Protein AF-A0A0H3ZXU0-F1 (afdb_monomer_lite)

Structure (mmCIF, N/CA/C/O backbone):
data_AF-A0A0H3ZXU0-F1
#
_entry.id   AF-A0A0H3ZXU0-F1
#
loop_
_atom_site.group_PDB
_atom_site.id
_atom_site.type_symbol
_atom_site.label_atom_id
_atom_site.label_alt_id
_atom_site.label_comp_id
_atom_site.label_asym_id
_atom_site.label_entity_id
_atom_site.label_seq_id
_atom_site.pdbx_PDB_ins_code
_atom_site.Cartn_x
_atom_site.Cartn_y
_atom_site.Cartn_z
_atom_site.occupancy
_atom_site.B_iso_or_equiv
_atom_site.auth_seq_id
_atom_site.auth_comp_id
_atom_site.auth_asym_id
_atom_site.auth_atom_id
_atom_site.pdbx_PDB_model_num
ATOM 1 N N . MET A 1 1 ? -22.000 -17.641 10.796 1.00 37.62 1 MET A N 1
ATOM 2 C CA . MET A 1 1 ? -21.626 -16.408 10.072 1.00 37.62 1 MET A CA 1
ATOM 3 C C . MET A 1 1 ? -20.106 -16.333 10.088 1.00 37.62 1 MET A C 1
ATOM 5 O O . MET A 1 1 ? -19.552 -16.076 11.148 1.00 37.62 1 MET A O 1
ATOM 9 N N . LYS A 1 2 ? -19.427 -16.710 8.994 1.00 31.67 2 LYS A N 1
ATOM 10 C CA . LYS A 1 2 ? -17.966 -16.567 8.916 1.00 31.67 2 LYS A CA 1
ATOM 11 C C . LYS A 1 2 ? -17.672 -15.070 8.940 1.00 31.67 2 LYS A C 1
ATOM 13 O O . LYS A 1 2 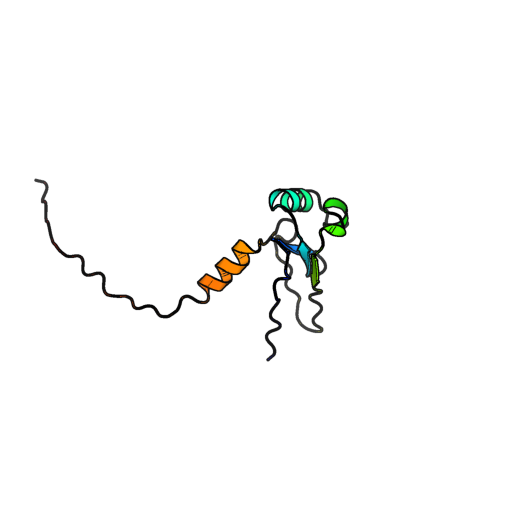? -18.136 -14.339 8.076 1.00 31.67 2 LYS A O 1
ATOM 18 N N . THR A 1 3 ? -17.007 -14.597 9.984 1.00 40.78 3 THR A N 1
ATOM 19 C CA . THR A 1 3 ? -16.306 -13.321 9.901 1.00 40.78 3 THR A CA 1
ATOM 20 C C . THR A 1 3 ? -15.122 -13.581 8.988 1.00 40.78 3 THR A C 1
ATOM 22 O O . THR A 1 3 ? -14.184 -14.251 9.420 1.00 40.78 3 THR A O 1
ATOM 25 N N . ASP A 1 4 ? -15.188 -13.124 7.742 1.00 53.09 4 ASP A N 1
ATOM 26 C CA . ASP A 1 4 ? -14.027 -13.095 6.855 1.00 53.09 4 ASP A CA 1
ATOM 27 C C . ASP A 1 4 ? -13.047 -12.079 7.439 1.00 53.09 4 ASP A C 1
ATOM 29 O O . ASP A 1 4 ? -13.088 -10.881 7.159 1.00 53.09 4 ASP A O 1
ATOM 33 N N . ARG A 1 5 ? -12.247 -12.543 8.402 1.00 63.69 5 ARG A N 1
ATOM 34 C CA . ARG A 1 5 ? -11.213 -11.729 9.024 1.00 63.69 5 ARG A CA 1
ATOM 35 C C . ARG A 1 5 ? -10.143 -11.533 7.967 1.00 63.69 5 ARG A C 1
ATOM 37 O O . ARG A 1 5 ? -9.526 -12.492 7.519 1.00 63.69 5 ARG A O 1
ATOM 44 N N . ILE A 1 6 ? -9.953 -10.285 7.565 1.00 69.56 6 ILE A N 1
ATOM 45 C CA . ILE A 1 6 ? -8.810 -9.897 6.752 1.00 69.56 6 ILE A CA 1
ATOM 46 C C . ILE A 1 6 ? -7.585 -10.030 7.656 1.00 69.56 6 ILE A C 1
ATOM 48 O O . ILE A 1 6 ? -7.406 -9.245 8.587 1.00 69.56 6 ILE A O 1
ATOM 52 N N . GLU A 1 7 ? -6.783 -11.063 7.419 1.00 82.31 7 GLU A N 1
ATOM 53 C CA . GLU A 1 7 ? -5.492 -11.222 8.081 1.00 82.31 7 GLU A CA 1
ATOM 54 C C . GLU A 1 7 ? -4.473 -10.297 7.420 1.00 82.31 7 GLU A C 1
ATOM 56 O O . GLU A 1 7 ? -4.360 -10.250 6.193 1.00 82.31 7 GLU A O 1
ATOM 61 N N . TRP A 1 8 ? -3.735 -9.542 8.235 1.00 89.75 8 TRP A N 1
ATOM 62 C CA . TRP A 1 8 ? -2.688 -8.663 7.735 1.00 89.75 8 TRP A CA 1
ATOM 63 C C . TRP A 1 8 ? -1.479 -9.504 7.292 1.00 89.75 8 TRP A C 1
ATOM 65 O O . TRP A 1 8 ? -0.871 -10.164 8.140 1.00 89.75 8 TRP A O 1
ATOM 75 N N . PRO A 1 9 ? -1.091 -9.498 6.003 1.00 92.06 9 PRO A N 1
ATOM 76 C CA . PRO A 1 9 ? -0.001 -10.329 5.512 1.00 92.06 9 PRO A CA 1
ATOM 77 C C . PRO A 1 9 ? 1.326 -10.011 6.202 1.00 92.06 9 PRO A C 1
ATOM 79 O O . PRO A 1 9 ? 1.672 -8.851 6.451 1.00 92.06 9 PRO A O 1
ATOM 82 N N . ASN A 1 10 ? 2.118 -11.049 6.457 1.00 89.88 10 ASN A N 1
ATOM 83 C CA . ASN A 1 10 ? 3.484 -10.874 6.937 1.00 89.88 10 ASN A CA 1
ATOM 84 C C . ASN A 1 10 ? 4.276 -9.993 5.957 1.00 89.88 10 ASN A C 1
ATOM 86 O O . ASN A 1 10 ? 4.131 -10.133 4.748 1.00 89.88 10 ASN A O 1
ATOM 90 N N . GLN A 1 11 ? 5.118 -9.099 6.490 1.00 93.38 11 GLN A N 1
ATOM 91 C CA . GLN A 1 11 ? 5.947 -8.127 5.746 1.00 93.38 11 GLN A CA 1
ATOM 92 C C . GLN A 1 11 ? 5.209 -6.932 5.118 1.00 93.38 11 GLN A C 1
ATOM 94 O O . GLN A 1 11 ? 5.872 -5.987 4.677 1.00 93.38 11 GLN A O 1
ATOM 99 N N . ALA A 1 12 ? 3.872 -6.918 5.106 1.00 96.50 12 ALA A N 1
ATOM 100 C CA . ALA A 1 12 ? 3.128 -5.733 4.703 1.00 96.50 12 ALA A CA 1
ATOM 101 C C . ALA A 1 12 ? 3.240 -4.644 5.780 1.00 96.50 12 ALA A C 1
ATOM 103 O O . ALA A 1 12 ? 2.939 -4.880 6.952 1.00 96.50 12 ALA A O 1
ATOM 104 N N . THR A 1 13 ? 3.651 -3.447 5.374 1.00 96.56 13 THR A N 1
ATOM 105 C CA . THR A 1 13 ? 3.729 -2.252 6.226 1.00 96.56 13 THR A CA 1
ATOM 106 C C . THR A 1 13 ? 2.501 -1.365 6.058 1.00 96.56 13 THR A C 1
ATOM 108 O O . THR A 1 13 ? 2.143 -0.618 6.966 1.00 96.56 13 THR A O 1
ATOM 111 N N . SER A 1 14 ? 1.811 -1.466 4.919 1.00 95.94 14 SER A N 1
ATOM 112 C CA . SER A 1 14 ? 0.586 -0.711 4.662 1.00 95.94 14 SER A CA 1
ATOM 113 C C . SER A 1 14 ? -0.398 -1.464 3.776 1.00 95.94 14 SER A C 1
ATOM 115 O O . SER A 1 14 ? -0.034 -2.405 3.067 1.00 95.94 14 SER A O 1
ATOM 117 N N . VAL A 1 15 ? -1.642 -1.000 3.788 1.00 94.56 15 VAL A N 1
ATOM 118 C CA . VAL A 1 15 ? -2.689 -1.391 2.853 1.00 94.56 15 VAL A CA 1
ATOM 119 C C . VAL A 1 15 ? -3.337 -0.154 2.252 1.00 94.56 15 VAL A C 1
ATOM 121 O O . VAL A 1 15 ? -3.469 0.900 2.882 1.00 94.56 15 VAL A O 1
ATOM 124 N N . THR A 1 16 ? -3.757 -0.297 1.007 1.00 93.12 16 THR A N 1
ATOM 125 C CA . THR A 1 16 ? -4.495 0.720 0.269 1.00 93.12 16 THR A CA 1
ATOM 126 C C . THR A 1 16 ? -5.632 0.079 -0.510 1.00 93.12 16 THR A C 1
ATOM 128 O O . THR A 1 16 ? -5.488 -1.066 -0.939 1.00 93.12 16 THR A O 1
ATOM 131 N N . GLN A 1 17 ? -6.711 0.818 -0.759 1.00 90.06 17 GLN A N 1
ATOM 132 C CA . GLN A 1 17 ? -7.816 0.336 -1.585 1.00 90.06 17 GLN A CA 1
ATOM 133 C C . GLN A 1 17 ? -7.763 0.947 -2.988 1.00 90.06 17 GLN A C 1
ATOM 135 O O . GLN A 1 17 ? -7.606 2.158 -3.146 1.00 90.06 17 GLN A O 1
ATOM 140 N N . GLU A 1 18 ? -7.915 0.112 -4.010 1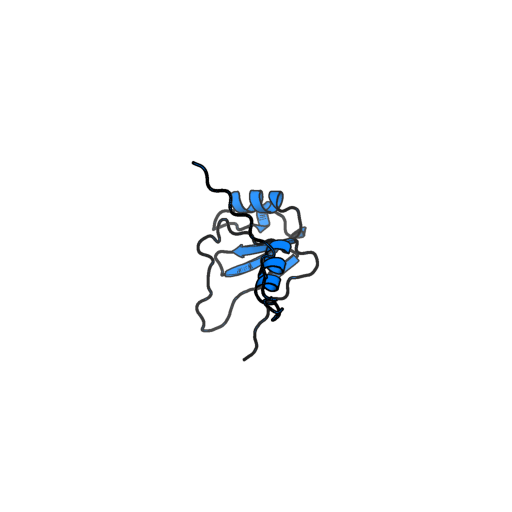.00 86.44 18 GLU A N 1
ATOM 141 C CA . GLU A 1 18 ? -8.105 0.566 -5.387 1.00 86.44 18 GLU A CA 1
ATOM 142 C C . GLU A 1 18 ? -9.583 0.851 -5.679 1.00 86.44 18 GLU A C 1
ATOM 144 O O . GLU A 1 18 ? -10.483 0.376 -4.986 1.00 86.44 18 GLU A O 1
ATOM 149 N N . ARG A 1 19 ? -9.866 1.600 -6.753 1.00 82.75 19 ARG A N 1
ATOM 150 C CA . ARG A 1 19 ? -11.244 1.921 -7.178 1.00 82.75 19 ARG A CA 1
ATOM 151 C C . ARG A 1 19 ? -12.116 0.678 -7.403 1.00 82.75 19 ARG A C 1
ATOM 153 O O . ARG A 1 19 ? -13.334 0.749 -7.245 1.00 82.75 19 ARG A O 1
ATOM 160 N N . SER A 1 20 ? -11.494 -0.438 -7.783 1.00 80.06 20 SER A N 1
ATOM 161 C CA . SER A 1 20 ? -12.127 -1.751 -7.951 1.00 80.06 20 SER A CA 1
ATOM 162 C C . SER A 1 20 ? -12.640 -2.349 -6.636 1.00 80.06 20 SER A C 1
ATOM 164 O O . SER A 1 20 ? -13.404 -3.307 -6.666 1.00 80.06 20 SER A O 1
ATOM 166 N N . GLY A 1 21 ? -12.237 -1.796 -5.488 1.00 81.75 21 GLY A N 1
ATOM 167 C CA . GLY A 1 21 ? -12.498 -2.350 -4.163 1.00 81.75 21 GLY A CA 1
ATOM 168 C C . GLY A 1 21 ? -11.413 -3.316 -3.680 1.00 81.75 21 GLY A C 1
ATOM 169 O O . GLY A 1 21 ? -11.460 -3.721 -2.520 1.00 81.75 21 GLY A O 1
ATOM 170 N N . GLU A 1 22 ? -10.431 -3.656 -4.522 1.00 86.69 22 GLU A N 1
ATOM 171 C CA . GLU A 1 22 ? -9.290 -4.495 -4.143 1.00 86.69 22 GLU A CA 1
ATOM 172 C C . GLU A 1 22 ? -8.445 -3.826 -3.055 1.00 86.69 22 GLU A C 1
ATOM 174 O O . GLU A 1 22 ? -8.125 -2.637 -3.137 1.00 86.69 22 GLU A O 1
ATOM 179 N N . LEU A 1 23 ? -8.041 -4.613 -2.060 1.00 90.19 23 LEU A N 1
ATOM 180 C CA . LEU A 1 23 ? -7.042 -4.217 -1.077 1.00 90.19 23 LEU A CA 1
ATOM 181 C C . LEU A 1 23 ? -5.667 -4.686 -1.537 1.00 90.19 23 LEU A C 1
ATOM 183 O O . LEU A 1 23 ? -5.436 -5.881 -1.726 1.00 90.19 23 LEU A O 1
ATOM 187 N N . LEU A 1 24 ? -4.749 -3.738 -1.687 1.00 93.06 24 LEU A N 1
ATOM 188 C CA . LEU A 1 24 ? -3.355 -3.994 -2.024 1.00 93.06 24 LEU A CA 1
ATOM 189 C C . LEU A 1 24 ? -2.494 -3.754 -0.790 1.00 93.06 24 LEU A C 1
ATOM 191 O O . LEU A 1 24 ? -2.490 -2.650 -0.241 1.00 93.06 24 LEU A O 1
ATOM 195 N N . PHE A 1 25 ? -1.780 -4.793 -0.372 1.00 95.44 25 PHE A N 1
ATOM 196 C CA . PHE A 1 25 ? -0.855 -4.764 0.753 1.00 95.44 25 PHE A CA 1
ATOM 197 C C . PHE A 1 25 ? 0.562 -4.557 0.241 1.00 95.44 25 PHE A C 1
ATOM 199 O O . PHE A 1 25 ? 1.026 -5.295 -0.629 1.00 95.44 25 PHE A O 1
ATOM 206 N N . TRP A 1 26 ? 1.252 -3.572 0.800 1.00 96.75 26 TRP A N 1
ATOM 207 C CA . TRP A 1 26 ? 2.562 -3.133 0.337 1.00 96.75 26 TRP A CA 1
ATOM 208 C C . TRP A 1 26 ? 3.609 -3.267 1.428 1.00 96.75 26 TRP A C 1
ATOM 210 O O . TRP A 1 26 ? 3.310 -3.104 2.612 1.00 96.75 26 TRP A O 1
ATOM 220 N N . THR A 1 27 ? 4.850 -3.492 1.012 1.00 96.81 27 THR A N 1
ATOM 221 C CA . THR A 1 27 ? 6.033 -3.314 1.854 1.00 96.81 27 THR A CA 1
ATOM 222 C C . THR A 1 27 ? 6.798 -2.052 1.447 1.00 96.81 27 THR A C 1
ATOM 224 O O . THR A 1 27 ? 6.750 -1.625 0.289 1.00 96.81 27 THR A O 1
ATOM 227 N N . GLY A 1 28 ? 7.505 -1.441 2.397 1.00 93.56 28 GLY A N 1
ATOM 228 C CA . GLY A 1 28 ? 8.252 -0.197 2.202 1.00 93.56 28 GLY A CA 1
ATOM 229 C C . GLY A 1 28 ? 7.916 0.878 3.234 1.00 93.56 28 GLY A C 1
ATOM 230 O O . GLY A 1 28 ? 7.136 0.651 4.161 1.00 93.56 28 GLY A O 1
ATOM 231 N N . SER A 1 29 ? 8.531 2.052 3.077 1.00 93.75 29 SER A N 1
ATOM 232 C CA . SER A 1 29 ? 8.317 3.191 3.969 1.00 93.75 29 SER A CA 1
ATOM 233 C C . SER A 1 29 ? 6.948 3.836 3.726 1.00 93.75 29 SER A C 1
ATOM 235 O O . SER A 1 29 ? 6.442 3.865 2.600 1.00 93.75 29 SER A O 1
ATOM 237 N N . PHE A 1 30 ? 6.356 4.401 4.780 1.00 92.25 30 PHE A N 1
ATOM 238 C CA . PHE A 1 30 ? 5.104 5.149 4.659 1.00 92.25 30 PHE A CA 1
ATOM 239 C C . PHE A 1 30 ? 5.220 6.314 3.665 1.00 92.25 30 PHE A C 1
ATOM 241 O O . PHE A 1 30 ? 4.305 6.533 2.875 1.00 92.25 30 PHE A O 1
ATOM 248 N N . GLU A 1 31 ? 6.347 7.032 3.661 1.00 93.25 31 GLU A N 1
ATOM 249 C CA . GLU A 1 31 ? 6.543 8.172 2.760 1.00 93.25 31 GLU A CA 1
ATOM 250 C C . GLU A 1 31 ? 6.609 7.751 1.284 1.00 93.25 31 GLU A C 1
ATOM 252 O O . GLU A 1 31 ? 5.980 8.408 0.455 1.00 93.25 31 GLU A O 1
ATOM 257 N N . ASP A 1 32 ? 7.245 6.623 0.946 1.00 93.06 32 ASP A N 1
ATOM 258 C CA . ASP A 1 32 ? 7.253 6.105 -0.432 1.00 93.06 32 ASP A CA 1
ATOM 259 C C . ASP A 1 32 ? 5.829 5.787 -0.908 1.00 93.06 32 ASP A C 1
ATOM 261 O O . ASP A 1 32 ? 5.416 6.177 -2.003 1.00 93.06 32 ASP A O 1
ATOM 265 N N . ILE A 1 33 ? 5.052 5.099 -0.065 1.00 93.19 33 ILE A N 1
ATOM 266 C CA . ILE A 1 33 ? 3.671 4.698 -0.370 1.00 93.19 33 ILE A CA 1
ATOM 267 C C . ILE A 1 33 ? 2.768 5.929 -0.488 1.00 93.19 33 ILE A C 1
ATOM 269 O O . ILE A 1 33 ? 1.925 6.002 -1.383 1.00 93.19 33 ILE A O 1
ATOM 273 N N . LYS A 1 34 ? 2.977 6.932 0.364 1.00 92.44 34 LYS A N 1
ATOM 274 C CA . LYS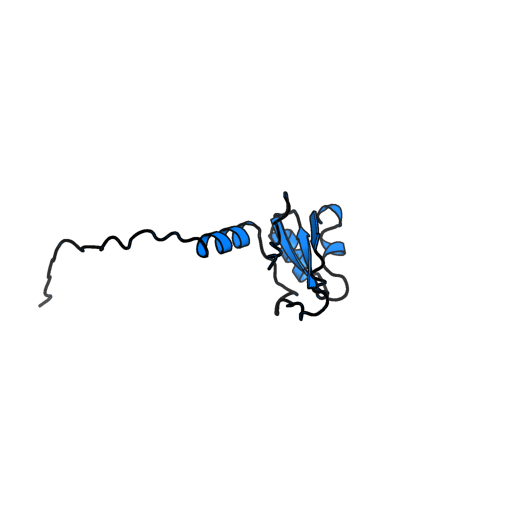 A 1 34 ? 2.272 8.217 0.341 1.00 92.44 34 LYS A CA 1
ATOM 275 C C . LYS A 1 34 ? 2.575 9.034 -0.905 1.00 92.44 34 LYS A C 1
ATOM 277 O O . LYS A 1 34 ? 1.648 9.596 -1.490 1.00 92.44 34 LYS A O 1
ATOM 282 N N . ILE A 1 35 ? 3.831 9.089 -1.340 1.00 91.69 35 ILE A N 1
ATOM 283 C CA . ILE A 1 35 ? 4.208 9.736 -2.603 1.00 91.69 35 ILE A CA 1
ATOM 284 C C . ILE A 1 35 ? 3.572 8.987 -3.778 1.00 91.69 35 ILE A C 1
ATOM 286 O O . ILE A 1 35 ? 2.897 9.608 -4.597 1.00 91.69 35 ILE A O 1
ATOM 290 N N . ALA A 1 36 ? 3.698 7.658 -3.824 1.00 91.62 36 ALA A N 1
ATOM 291 C CA . ALA A 1 36 ? 3.110 6.844 -4.885 1.00 91.62 36 ALA A CA 1
ATOM 292 C C . ALA A 1 36 ? 1.583 6.988 -4.961 1.00 91.62 36 ALA A C 1
ATOM 294 O O . ALA A 1 36 ? 1.033 7.125 -6.050 1.00 91.62 36 ALA A O 1
ATOM 295 N N . ARG A 1 37 ? 0.892 7.024 -3.816 1.00 90.06 37 ARG A N 1
ATOM 296 C CA . ARG A 1 37 ? -0.563 7.219 -3.751 1.00 90.06 37 ARG A CA 1
ATOM 297 C C . ARG A 1 37 ? -0.985 8.591 -4.281 1.00 90.06 37 ARG A C 1
ATOM 299 O O . ARG A 1 37 ? -1.988 8.668 -4.975 1.00 90.06 37 ARG A O 1
ATOM 306 N N . LYS A 1 38 ? -0.203 9.647 -4.027 1.00 87.69 38 LYS A N 1
ATOM 307 C CA . LYS A 1 38 ? -0.446 10.985 -4.602 1.00 87.69 38 LYS A CA 1
ATOM 308 C C . LYS A 1 38 ? -0.232 11.040 -6.117 1.00 87.69 38 LYS A C 1
ATOM 310 O O . LYS A 1 38 ? -0.908 11.811 -6.788 1.00 87.69 38 LYS A O 1
ATOM 315 N N . LEU A 1 39 ? 0.723 10.269 -6.638 1.00 87.75 39 LEU A N 1
ATOM 316 C CA . LEU A 1 39 ? 1.021 10.196 -8.075 1.00 87.75 39 LEU A CA 1
ATOM 317 C C . LEU A 1 39 ? 0.049 9.286 -8.832 1.00 87.75 39 LEU A C 1
ATOM 319 O O . LEU A 1 39 ? -0.132 9.422 -10.041 1.00 87.75 39 LEU A O 1
ATOM 323 N N . ALA A 1 40 ? -0.568 8.343 -8.130 1.00 86.06 40 ALA A N 1
ATOM 324 C CA . ALA A 1 40 ? -1.477 7.393 -8.724 1.00 86.06 40 ALA A CA 1
ATOM 325 C C . ALA A 1 40 ? -2.787 8.044 -9.164 1.00 86.06 40 ALA A C 1
ATOM 327 O O . ALA A 1 40 ? -3.562 8.574 -8.371 1.00 86.06 40 ALA A O 1
ATOM 328 N N . CYS A 1 41 ? -3.073 7.917 -10.454 1.00 75.50 41 CYS A N 1
ATOM 329 C CA . CYS A 1 41 ? -4.356 8.278 -11.029 1.00 75.50 41 CYS A CA 1
ATOM 330 C C . CYS A 1 41 ? -5.300 7.070 -11.053 1.00 75.50 41 CYS A C 1
ATOM 332 O O . CYS A 1 41 ? -4.880 5.909 -11.066 1.00 75.50 41 CYS A O 1
ATOM 334 N N . SER A 1 42 ? -6.603 7.351 -11.140 1.00 69.62 42 SER A N 1
ATOM 335 C CA . SER A 1 42 ? -7.667 6.334 -11.120 1.00 69.62 42 SER A CA 1
ATOM 336 C C . SER A 1 42 ? -7.599 5.261 -12.214 1.00 69.62 42 SER A C 1
ATOM 338 O O . SER A 1 42 ? -8.277 4.244 -12.106 1.00 69.62 42 SER A O 1
ATOM 340 N N . ASN A 1 43 ? -6.805 5.487 -13.258 1.00 74.88 43 ASN A N 1
ATOM 341 C CA . ASN A 1 43 ? -6.606 4.599 -14.400 1.00 74.88 43 ASN A CA 1
ATOM 342 C C . ASN A 1 43 ? -5.323 3.750 -14.322 1.00 74.88 43 ASN A C 1
ATOM 344 O O . ASN A 1 43 ? -5.192 2.811 -15.100 1.00 74.88 43 ASN A O 1
ATOM 348 N N . GLN A 1 44 ? -4.381 4.070 -13.429 1.00 78.56 44 GLN A N 1
ATOM 349 C CA . GLN A 1 44 ? -3.072 3.403 -13.349 1.00 78.56 44 GLN A CA 1
ATOM 350 C C . GLN A 1 44 ? -2.842 2.673 -12.016 1.00 78.56 44 GLN A C 1
ATOM 352 O O . GLN A 1 44 ? -2.108 1.683 -11.988 1.00 78.56 44 GLN A O 1
ATOM 357 N N . GLY A 1 45 ? -3.480 3.117 -10.925 1.00 82.69 45 GLY A N 1
ATOM 358 C CA . GLY A 1 45 ? -3.273 2.545 -9.589 1.00 82.69 45 GLY A CA 1
ATOM 359 C C . GLY A 1 45 ? -1.822 2.690 -9.104 1.00 82.69 45 GLY A C 1
ATOM 360 O O . GLY A 1 45 ? -1.056 3.499 -9.630 1.00 82.69 45 GLY A O 1
ATOM 361 N N . LEU A 1 46 ? -1.424 1.920 -8.082 1.00 87.06 46 LEU A N 1
ATOM 362 C CA . LEU A 1 46 ? -0.100 2.086 -7.436 1.00 87.06 46 LEU A CA 1
ATOM 363 C C . LEU A 1 46 ? 1.014 1.218 -7.995 1.00 87.06 46 LEU A C 1
ATOM 365 O O . LEU A 1 46 ? 2.189 1.530 -7.798 1.00 87.06 46 LEU A O 1
ATOM 369 N N . ARG A 1 47 ? 0.666 0.133 -8.690 1.00 87.62 47 ARG A N 1
ATOM 370 C CA . ARG A 1 47 ? 1.645 -0.837 -9.201 1.00 87.62 47 ARG A CA 1
ATOM 371 C C . ARG A 1 47 ? 2.734 -0.185 -10.073 1.00 87.62 47 ARG A C 1
ATOM 373 O O . ARG A 1 47 ? 3.892 -0.541 -9.868 1.00 87.62 47 ARG A O 1
ATOM 380 N N . PRO A 1 48 ? 2.430 0.778 -10.970 1.00 88.31 48 PRO A N 1
ATOM 381 C CA . PRO A 1 48 ? 3.458 1.439 -11.781 1.00 88.31 48 PRO A CA 1
ATOM 382 C C . PRO A 1 48 ? 4.447 2.294 -10.977 1.00 88.31 48 PRO A C 1
ATOM 384 O O . PRO A 1 48 ? 5.565 2.505 -11.432 1.00 88.31 48 PRO A O 1
ATOM 387 N N . TRP A 1 49 ? 4.052 2.778 -9.796 1.00 89.75 49 TRP A N 1
ATOM 388 C CA . TRP A 1 49 ? 4.845 3.712 -8.991 1.00 89.75 49 TRP A CA 1
ATOM 389 C C . TRP A 1 49 ? 5.672 3.021 -7.902 1.00 89.75 49 TRP A C 1
ATOM 391 O O . TRP A 1 49 ? 6.779 3.460 -7.608 1.00 89.75 49 TRP A O 1
ATOM 401 N N . LEU A 1 50 ? 5.151 1.942 -7.307 1.00 89.62 50 LEU A N 1
ATOM 402 C CA . LEU A 1 50 ? 5.850 1.180 -6.261 1.00 89.62 50 LEU A CA 1
ATOM 403 C C . LEU A 1 50 ? 6.602 -0.046 -6.791 1.00 89.62 50 LEU A C 1
ATOM 405 O O . LEU A 1 50 ? 7.530 -0.517 -6.134 1.00 89.62 50 LEU A O 1
ATOM 409 N N . GLY A 1 51 ? 6.213 -0.559 -7.959 1.00 89.19 51 GLY A N 1
ATOM 410 C CA . GLY A 1 51 ? 6.726 -1.812 -8.505 1.00 89.19 51 GLY A CA 1
ATOM 411 C C . GLY A 1 51 ? 6.056 -3.051 -7.901 1.00 89.19 51 GLY A C 1
ATOM 412 O O . GLY A 1 51 ? 5.617 -3.072 -6.750 1.00 89.19 51 GLY A O 1
ATOM 413 N N . LEU A 1 52 ? 5.975 -4.124 -8.695 1.00 88.06 52 LEU A N 1
ATOM 414 C CA . LEU A 1 52 ? 5.350 -5.389 -8.279 1.00 88.06 52 LEU A CA 1
ATOM 415 C C . LEU A 1 52 ? 6.122 -6.105 -7.166 1.00 88.06 52 LEU A C 1
ATOM 417 O O . LEU A 1 52 ? 5.524 -6.832 -6.384 1.00 88.06 52 LEU A O 1
ATOM 421 N N . ASN A 1 53 ? 7.429 -5.871 -7.054 1.00 92.38 53 ASN A N 1
ATOM 422 C CA . ASN A 1 53 ? 8.273 -6.430 -5.996 1.00 92.38 53 ASN A CA 1
ATOM 423 C C . ASN A 1 53 ? 7.902 -5.930 -4.592 1.00 92.38 53 ASN A C 1
ATOM 425 O O . ASN A 1 53 ? 8.299 -6.550 -3.610 1.00 92.38 53 ASN A O 1
ATOM 429 N N . ARG A 1 54 ? 7.171 -4.813 -4.488 1.00 94.44 54 ARG A N 1
ATOM 430 C CA . ARG A 1 54 ? 6.682 -4.276 -3.213 1.00 94.44 54 ARG A CA 1
ATOM 431 C C . ARG A 1 54 ? 5.248 -4.696 -2.887 1.00 94.44 54 ARG A C 1
ATOM 433 O O . ARG A 1 54 ? 4.777 -4.400 -1.791 1.00 94.44 54 ARG A O 1
ATOM 440 N N . LEU A 1 55 ? 4.551 -5.359 -3.813 1.00 95.06 55 LEU A N 1
ATOM 441 C CA . LEU A 1 55 ? 3.202 -5.875 -3.594 1.00 95.06 55 LEU A CA 1
ATOM 442 C C . LEU A 1 55 ? 3.289 -7.205 -2.838 1.00 95.06 55 LEU A C 1
ATOM 444 O O . LEU A 1 55 ? 3.755 -8.203 -3.380 1.00 95.06 55 LEU A O 1
ATOM 448 N N . VAL A 1 56 ? 2.822 -7.213 -1.593 1.00 95.81 56 VAL A N 1
ATOM 449 C CA . VAL A 1 56 ? 2.847 -8.391 -0.714 1.00 95.81 56 VAL A CA 1
ATOM 450 C C . VAL A 1 56 ? 1.621 -9.269 -0.948 1.00 95.81 56 VAL A C 1
ATOM 452 O O . VAL A 1 56 ? 1.735 -10.487 -1.038 1.00 95.81 56 VAL A O 1
ATOM 455 N N . ALA A 1 57 ? 0.440 -8.658 -1.058 1.00 92.81 57 ALA A N 1
ATOM 456 C CA . ALA A 1 57 ? -0.801 -9.378 -1.314 1.00 92.81 57 ALA A CA 1
ATOM 457 C C . ALA A 1 57 ? -1.835 -8.492 -2.014 1.00 92.81 57 ALA A C 1
ATOM 459 O O . ALA A 1 57 ? -1.835 -7.268 -1.872 1.00 92.81 57 ALA A O 1
ATOM 460 N N . CYS A 1 58 ? -2.751 -9.141 -2.728 1.00 90.94 58 CYS A N 1
ATOM 461 C CA . CYS A 1 58 ? -3.951 -8.532 -3.282 1.00 90.94 58 CYS A CA 1
ATOM 462 C C . CYS A 1 58 ? -5.158 -9.326 -2.788 1.00 90.94 58 CYS A C 1
ATOM 464 O O . CYS A 1 58 ? -5.232 -10.533 -3.024 1.00 90.94 58 CYS A O 1
ATOM 466 N N . ILE A 1 59 ? -6.089 -8.661 -2.108 1.00 87.50 59 ILE A N 1
ATOM 467 C CA . ILE A 1 59 ? -7.352 -9.261 -1.680 1.00 87.50 59 ILE A CA 1
ATOM 468 C C . ILE A 1 59 ? -8.468 -8.589 -2.468 1.00 87.50 59 ILE A C 1
ATOM 470 O O . ILE A 1 59 ? -8.781 -7.414 -2.259 1.00 87.50 59 ILE A O 1
ATOM 474 N N . ALA A 1 60 ? -9.071 -9.345 -3.380 1.00 79.19 60 ALA A N 1
ATOM 475 C CA . ALA A 1 60 ? -10.283 -8.918 -4.052 1.00 79.19 60 ALA A CA 1
ATOM 476 C C . ALA A 1 60 ? -11.446 -8.999 -3.061 1.00 79.19 60 ALA A C 1
ATOM 478 O O . ALA A 1 60 ? -11.805 -10.080 -2.597 1.00 79.19 60 ALA A O 1
ATOM 479 N N . ILE A 1 61 ? -12.060 -7.857 -2.753 1.00 70.56 61 ILE A N 1
ATOM 480 C CA . ILE A 1 61 ? -13.341 -7.834 -2.045 1.00 70.56 61 ILE A CA 1
ATOM 481 C C . ILE A 1 61 ? -14.436 -8.055 -3.094 1.00 70.56 61 ILE A C 1
ATOM 483 O O . ILE A 1 61 ? -15.164 -7.138 -3.467 1.00 70.56 61 ILE A O 1
ATOM 487 N N . SER A 1 62 ? -14.504 -9.270 -3.637 1.00 56.25 62 SER A N 1
ATOM 488 C CA . SER A 1 62 ? -15.571 -9.684 -4.545 1.00 56.25 62 SER A CA 1
ATOM 489 C C . SER A 1 62 ? -16.506 -10.632 -3.809 1.00 56.25 62 SER A C 1
ATOM 491 O O . SER A 1 62 ? -16.388 -11.845 -3.938 1.00 56.25 62 SER A O 1
ATOM 493 N N . ASP A 1 63 ? -17.438 -10.081 -3.036 1.00 52.59 63 ASP A N 1
ATOM 494 C CA . ASP A 1 63 ? -18.522 -10.880 -2.474 1.00 52.59 63 ASP A CA 1
ATOM 495 C C . ASP A 1 63 ? -19.792 -10.64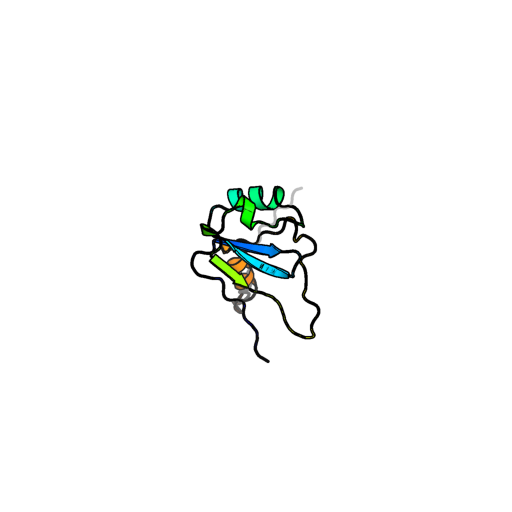6 -3.286 1.00 52.59 63 ASP A C 1
ATOM 497 O O . ASP A 1 63 ? -20.408 -9.576 -3.274 1.00 52.59 63 ASP A O 1
ATOM 501 N N . THR A 1 64 ? -20.162 -11.686 -4.025 1.00 48.16 64 THR A N 1
ATOM 502 C CA . THR A 1 64 ? -21.430 -11.852 -4.728 1.00 48.16 64 THR A CA 1
ATOM 503 C C . THR A 1 64 ? -22.605 -11.437 -3.835 1.00 48.16 64 THR A C 1
ATOM 505 O O . THR A 1 64 ? -23.012 -12.180 -2.944 1.00 48.16 64 THR A O 1
ATOM 508 N N . GLY A 1 65 ? -23.165 -10.248 -4.074 1.00 49.66 65 GLY A N 1
ATOM 509 C CA . GLY A 1 65 ? -24.457 -9.834 -3.518 1.00 49.66 65 GLY A CA 1
ATOM 510 C C . GLY A 1 65 ? -24.440 -8.839 -2.353 1.00 49.66 65 GLY A C 1
ATOM 511 O O . GLY A 1 65 ? -25.518 -8.502 -1.864 1.00 49.66 65 GLY A O 1
ATOM 512 N N . LYS A 1 66 ? -23.286 -8.314 -1.918 1.00 52.84 66 LYS A N 1
ATOM 513 C CA . LYS A 1 66 ? -23.241 -7.176 -0.975 1.00 52.84 66 LYS A CA 1
ATOM 514 C C . LYS A 1 66 ? -22.556 -5.969 -1.617 1.00 52.84 66 LYS A C 1
ATOM 516 O O . LYS A 1 66 ? -21.574 -6.151 -2.331 1.00 52.84 66 LYS A O 1
ATOM 521 N N . PRO A 1 67 ? -23.036 -4.733 -1.378 1.00 53.94 67 PRO A N 1
ATOM 522 C CA . PRO A 1 67 ? -22.351 -3.547 -1.875 1.00 53.94 67 PRO A CA 1
ATOM 523 C C . PRO A 1 67 ? -20.953 -3.493 -1.252 1.00 53.94 67 PRO A C 1
ATOM 525 O O . PRO A 1 67 ? -20.815 -3.358 -0.033 1.00 53.94 67 PRO A O 1
ATOM 528 N N . TYR A 1 68 ? -19.919 -3.622 -2.082 1.00 63.22 68 TYR A N 1
ATOM 529 C CA . TYR A 1 68 ? -18.547 -3.425 -1.636 1.00 63.22 68 TYR A CA 1
ATOM 530 C C . TYR A 1 68 ? -18.392 -1.961 -1.207 1.00 63.22 68 TYR A C 1
ATOM 532 O O . TYR A 1 68 ? -18.826 -1.034 -1.896 1.00 63.22 68 TYR A O 1
ATOM 540 N N . ARG A 1 69 ? -17.835 -1.736 -0.012 1.00 69.44 69 ARG A N 1
ATOM 541 C CA . ARG A 1 69 ? -17.628 -0.385 0.516 1.00 69.44 69 ARG A CA 1
ATOM 542 C C . ARG A 1 69 ? -16.294 0.136 0.001 1.00 69.44 69 ARG A C 1
ATOM 544 O O . ARG A 1 69 ? -15.238 -0.289 0.462 1.00 69.44 69 ARG A O 1
ATOM 551 N N . LEU A 1 70 ? -16.359 1.052 -0.959 1.00 76.81 70 LEU A N 1
ATOM 552 C CA . LEU A 1 70 ? -15.214 1.862 -1.347 1.00 76.81 70 LEU A CA 1
ATOM 553 C C . LEU A 1 70 ? -14.998 2.950 -0.286 1.00 76.81 70 LEU A C 1
ATOM 555 O O . LEU A 1 70 ? -15.947 3.636 0.107 1.00 76.81 70 LEU A O 1
ATOM 559 N N . ALA A 1 71 ? -13.763 3.114 0.173 1.00 78.06 71 ALA A N 1
ATOM 560 C CA . ALA A 1 71 ? -13.368 4.239 1.001 1.00 78.06 71 ALA A CA 1
ATOM 561 C C . ALA A 1 71 ? -13.663 5.542 0.244 1.00 78.06 71 ALA A C 1
ATOM 563 O O . ALA A 1 71 ? -13.326 5.682 -0.933 1.00 78.06 71 ALA A O 1
ATOM 564 N N . LYS A 1 72 ? -14.313 6.511 0.902 1.00 83.31 72 LYS A N 1
ATOM 565 C CA . LYS A 1 72 ? -14.656 7.801 0.269 1.00 83.31 72 LYS A CA 1
ATOM 566 C C . LYS A 1 72 ? -13.412 8.535 -0.238 1.00 83.31 72 LYS A C 1
ATOM 568 O O . LYS A 1 72 ? -13.475 9.255 -1.226 1.00 83.31 72 LYS A O 1
ATOM 573 N N . ASP A 1 73 ? -12.297 8.310 0.435 1.00 84.88 73 ASP A N 1
ATOM 574 C CA . ASP A 1 73 ? -10.984 8.900 0.238 1.00 84.88 73 ASP A CA 1
ATOM 575 C C . ASP A 1 73 ? -9.974 7.899 -0.349 1.00 84.88 73 ASP A C 1
ATOM 577 O O . ASP A 1 73 ? -8.773 8.081 -0.186 1.00 84.88 73 ASP A O 1
ATOM 581 N N . TRP A 1 74 ? -10.422 6.854 -1.061 1.00 83.88 74 TRP A N 1
ATOM 582 C CA . TRP A 1 74 ? -9.556 5.799 -1.626 1.00 83.88 74 TRP A CA 1
ATOM 583 C C . TRP A 1 74 ? -8.360 6.323 -2.454 1.00 83.88 74 TRP A C 1
ATOM 585 O O . TRP A 1 74 ? -7.329 5.661 -2.556 1.00 83.88 74 TRP A O 1
ATOM 595 N N . GLN A 1 75 ? -8.467 7.525 -3.031 1.00 84.25 75 GLN A N 1
ATOM 596 C CA . GLN A 1 75 ? -7.381 8.174 -3.778 1.00 84.25 75 GLN A CA 1
ATOM 597 C C . GLN A 1 75 ? -6.214 8.622 -2.889 1.00 84.25 75 GLN A C 1
ATOM 599 O O . GLN A 1 75 ? -5.099 8.763 -3.377 1.00 84.25 75 GLN A O 1
ATOM 604 N N . SER A 1 76 ? -6.448 8.831 -1.595 1.00 86.50 76 SER A N 1
ATOM 605 C CA . SER A 1 76 ? -5.448 9.285 -0.624 1.00 86.50 76 SER A CA 1
ATOM 606 C C . SER A 1 76 ? -5.266 8.336 0.561 1.00 86.50 76 SER A C 1
ATOM 608 O O . SER A 1 76 ? -4.258 8.436 1.257 1.00 86.50 76 SER A O 1
ATOM 610 N N . ALA A 1 77 ? -6.220 7.435 0.801 1.00 88.81 77 ALA A N 1
ATOM 611 C CA . ALA A 1 77 ? -6.242 6.568 1.968 1.00 88.81 77 ALA A CA 1
ATOM 612 C C . ALA A 1 77 ? -5.092 5.552 1.953 1.00 88.81 77 ALA A C 1
ATOM 614 O O . ALA A 1 77 ? -4.919 4.773 1.010 1.00 88.81 77 ALA A O 1
ATOM 615 N N . ILE A 1 78 ? -4.333 5.542 3.046 1.00 93.00 78 ILE A N 1
ATOM 616 C CA . ILE A 1 78 ? -3.292 4.563 3.351 1.00 93.00 78 ILE A CA 1
ATOM 617 C C . ILE A 1 78 ? -3.482 4.183 4.811 1.00 93.00 78 ILE A C 1
ATOM 619 O O . ILE A 1 78 ? -3.496 5.055 5.678 1.00 93.00 78 ILE A O 1
ATOM 623 N N . VAL A 1 79 ? -3.611 2.891 5.084 1.00 92.88 79 VAL A N 1
ATOM 624 C CA . VAL A 1 79 ? -3.631 2.373 6.453 1.00 92.88 79 VAL A CA 1
ATOM 625 C C . VAL A 1 79 ? -2.291 1.703 6.696 1.00 92.88 79 VAL A C 1
ATOM 627 O O . VAL A 1 79 ? -1.902 0.823 5.929 1.00 92.88 79 VAL A O 1
ATOM 630 N N . THR A 1 80 ? -1.563 2.126 7.727 1.00 93.94 80 THR A N 1
ATOM 631 C CA . THR A 1 80 ? -0.337 1.435 8.141 1.00 93.94 80 THR A CA 1
ATOM 632 C C . THR A 1 80 ? -0.674 0.275 9.065 1.00 93.94 80 THR A C 1
ATOM 634 O O . THR A 1 80 ? -1.743 0.245 9.686 1.00 93.94 80 THR A O 1
ATOM 637 N N . ARG A 1 81 ? 0.243 -0.687 9.163 1.00 92.88 81 ARG A N 1
ATOM 638 C CA . ARG A 1 81 ? 0.087 -1.833 10.057 1.00 92.88 81 ARG A CA 1
ATOM 639 C C . ARG A 1 81 ? -0.088 -1.389 11.507 1.00 92.88 81 ARG A C 1
ATOM 641 O O . ARG A 1 81 ? -0.979 -1.882 12.190 1.00 92.88 81 ARG A O 1
ATOM 648 N N . GLU A 1 82 ? 0.702 -0.415 11.943 1.00 90.12 82 GLU A N 1
ATOM 649 C CA . GLU A 1 82 ? 0.666 0.106 13.309 1.00 90.12 82 GLU A CA 1
ATOM 650 C C . GLU A 1 82 ? -0.696 0.736 13.621 1.00 90.12 82 GLU A C 1
ATOM 652 O O . GLU A 1 82 ? -1.279 0.462 14.668 1.00 90.12 82 GLU A O 1
ATOM 657 N N . ALA A 1 83 ? -1.245 1.533 12.695 1.00 88.00 83 ALA A N 1
ATOM 658 C CA . ALA A 1 83 ? -2.562 2.145 12.861 1.00 88.00 83 ALA A CA 1
ATOM 659 C C . ALA A 1 83 ? -3.682 1.092 12.922 1.00 88.00 83 ALA A C 1
ATOM 661 O O . ALA A 1 83 ? -4.615 1.215 13.720 1.00 88.00 83 ALA A O 1
ATOM 662 N N . PHE A 1 84 ? -3.583 0.035 12.107 1.00 87.06 84 PHE A N 1
ATOM 663 C CA . PHE A 1 84 ? -4.522 -1.084 12.144 1.00 87.06 84 PHE A CA 1
ATOM 664 C C . PHE A 1 84 ? -4.463 -1.822 13.487 1.00 87.06 84 PHE A C 1
ATOM 666 O O . PHE A 1 84 ? -5.495 -1.985 14.140 1.00 87.06 84 PHE A O 1
ATOM 673 N N . GLU A 1 85 ? -3.269 -2.195 13.945 1.00 85.06 85 GLU A N 1
ATOM 674 C CA . GLU A 1 85 ? -3.070 -2.898 15.217 1.00 85.06 85 GLU A CA 1
ATOM 675 C C . GLU A 1 85 ? -3.550 -2.058 16.414 1.00 85.06 85 GLU A C 1
ATOM 677 O O . GLU A 1 85 ? -4.269 -2.570 17.274 1.00 85.06 85 GLU A O 1
ATOM 682 N N . GLN A 1 86 ? -3.265 -0.751 16.434 1.00 81.62 86 GLN A N 1
ATOM 683 C CA . GLN A 1 86 ? -3.784 0.170 17.454 1.00 81.62 86 GLN A CA 1
ATOM 684 C C . GLN A 1 86 ? -5.317 0.242 17.452 1.00 81.62 86 GLN A C 1
ATOM 686 O O . GLN A 1 86 ? -5.934 0.232 18.518 1.00 81.62 86 GLN A O 1
ATOM 691 N N . SER A 1 87 ? -5.950 0.259 16.275 1.00 74.06 87 SER A N 1
ATOM 692 C CA . SER A 1 87 ? -7.416 0.255 16.178 1.00 74.06 87 SER A CA 1
ATOM 693 C C . SER A 1 87 ? -8.034 -1.040 16.720 1.00 74.06 87 SER A C 1
ATOM 695 O O . SER A 1 87 ? -9.100 -1.010 17.336 1.00 74.06 87 SER A O 1
ATOM 697 N N . CYS A 1 88 ? -7.345 -2.175 16.565 1.00 59.72 88 CYS A N 1
ATOM 698 C CA . CYS A 1 88 ? -7.768 -3.443 17.149 1.00 59.72 88 CYS A CA 1
ATOM 699 C C . CYS A 1 88 ? -7.612 -3.455 18.676 1.00 59.72 88 CYS A C 1
ATOM 701 O O . CYS A 1 88 ? -8.457 -4.033 19.354 1.00 59.72 88 CYS A O 1
ATOM 703 N N . ILE A 1 89 ? -6.588 -2.789 19.222 1.00 55.28 89 ILE A N 1
ATOM 704 C CA . ILE A 1 89 ? -6.371 -2.687 20.675 1.00 55.28 89 ILE A CA 1
ATOM 705 C C . ILE A 1 89 ? -7.471 -1.851 21.343 1.00 55.28 89 ILE A C 1
ATOM 707 O O . ILE A 1 89 ? -7.972 -2.240 22.394 1.00 55.28 89 ILE A O 1
ATOM 711 N N . VAL A 1 90 ? -7.929 -0.758 20.720 1.00 48.09 90 VAL A N 1
ATOM 712 C CA . VAL A 1 90 ? -9.017 0.075 21.281 1.00 48.09 90 VAL A CA 1
ATOM 713 C C . VAL A 1 90 ? -10.350 -0.688 21.355 1.00 48.09 90 VAL A C 1
ATOM 715 O O . VAL A 1 90 ? -11.154 -0.448 22.253 1.00 48.09 90 VAL A O 1
ATOM 718 N N . HIS A 1 91 ? -10.573 -1.663 20.470 1.00 39.56 91 HIS A N 1
ATOM 719 C CA . HIS A 1 91 ? -11.742 -2.549 20.529 1.00 39.56 91 HIS A CA 1
ATOM 720 C C . HIS A 1 91 ? -11.597 -3.727 21.507 1.00 39.56 91 HIS A C 1
ATOM 722 O O . HIS A 1 91 ? -12.574 -4.436 21.748 1.00 39.56 91 HIS A O 1
ATOM 728 N N . VAL A 1 92 ? -10.414 -3.912 22.100 1.00 39.72 92 VAL A N 1
ATOM 729 C CA . VAL A 1 92 ? -10.136 -4.883 23.167 1.00 39.72 92 VAL A CA 1
ATOM 730 C C . VAL A 1 92 ? -9.564 -4.143 24.379 1.00 39.72 92 VAL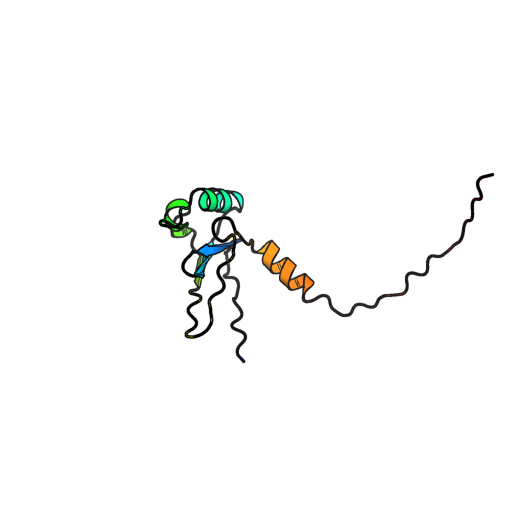 A C 1
ATOM 732 O O . VAL A 1 92 ? -8.573 -4.565 24.962 1.00 39.72 92 VAL A O 1
ATOM 735 N N . ALA A 1 93 ? -10.178 -3.026 24.782 1.00 36.44 93 ALA A N 1
ATOM 736 C CA . ALA A 1 93 ? -10.037 -2.587 26.165 1.00 36.44 93 ALA A CA 1
ATOM 737 C C . ALA A 1 93 ? -10.759 -3.633 27.038 1.00 36.44 93 ALA A C 1
ATOM 739 O O . ALA A 1 93 ? -11.982 -3.776 26.922 1.00 36.44 93 ALA A O 1
ATOM 740 N N . PRO A 1 94 ? -10.042 -4.423 27.859 1.00 43.47 94 PRO A N 1
ATOM 741 C CA . PRO A 1 94 ? -10.679 -5.320 28.805 1.00 43.47 94 PRO A CA 1
ATOM 742 C C . PRO A 1 94 ? -11.389 -4.469 29.858 1.00 43.47 94 PRO A C 1
ATOM 744 O O . PRO A 1 94 ? -10.986 -3.341 30.130 1.00 43.47 94 PRO A O 1
ATOM 747 N N . ASN A 1 95 ? -12.429 -5.025 30.471 1.00 49.84 95 ASN A N 1
ATOM 748 C CA . ASN A 1 95 ? -13.016 -4.529 31.712 1.00 49.84 95 ASN A CA 1
ATOM 749 C C . ASN A 1 95 ? -11.955 -4.420 32.828 1.00 49.84 95 ASN A C 1
ATOM 751 O O . ASN A 1 95 ? -11.912 -5.269 33.720 1.00 49.84 95 ASN A O 1
ATOM 755 N N . GLU A 1 96 ? -11.117 -3.390 32.814 1.00 44.62 96 GLU A N 1
ATOM 756 C CA . GLU A 1 96 ? -10.312 -3.023 33.969 1.00 44.62 96 GLU A CA 1
ATOM 757 C C . GLU A 1 96 ? -11.011 -1.914 34.740 1.00 44.62 96 GLU A C 1
ATOM 759 O O . GLU A 1 96 ? -11.461 -0.897 34.212 1.00 44.62 96 GLU A O 1
ATOM 764 N N . ARG A 1 97 ? -11.203 -2.243 36.015 1.00 41.81 97 ARG A N 1
ATOM 765 C CA . ARG A 1 97 ? -12.009 -1.554 37.003 1.00 41.81 97 ARG A CA 1
ATOM 766 C C . ARG A 1 97 ? -11.672 -0.075 37.027 1.00 41.81 97 ARG A C 1
ATOM 768 O O . ARG A 1 97 ? -10.524 0.325 37.174 1.00 41.81 97 ARG A O 1
ATOM 775 N N . MET A 1 98 ? -12.729 0.720 36.990 1.00 38.91 98 MET A N 1
ATOM 776 C CA . MET A 1 98 ? -12.734 2.080 37.490 1.00 38.91 98 MET A CA 1
ATOM 777 C C . MET A 1 98 ? -12.506 2.001 39.007 1.00 38.91 98 MET A C 1
ATOM 779 O O . MET A 1 98 ? -13.451 2.052 39.792 1.00 38.91 98 MET A O 1
ATOM 783 N N . ASP A 1 99 ? -11.256 1.784 39.418 1.00 42.34 99 ASP A N 1
ATOM 784 C CA . ASP A 1 99 ? -10.848 1.997 40.796 1.00 42.34 99 ASP A CA 1
ATOM 785 C C . ASP A 1 99 ? -11.044 3.484 41.053 1.00 42.34 99 ASP A C 1
ATOM 787 O O . ASP A 1 99 ? -10.366 4.352 40.504 1.00 42.34 99 ASP A O 1
ATOM 791 N N . THR A 1 100 ? -12.085 3.749 41.833 1.00 43.50 100 THR A N 1
ATOM 792 C CA . THR A 1 100 ? -12.451 5.034 42.405 1.00 43.50 100 THR A CA 1
ATOM 793 C C . THR A 1 100 ? -11.209 5.859 42.711 1.00 43.50 100 THR A C 1
ATOM 795 O O . THR A 1 100 ? -10.510 5.605 43.696 1.00 43.50 100 THR A O 1
ATOM 798 N N . PHE A 1 101 ? -10.958 6.868 41.880 1.00 41.06 101 PHE A N 1
ATOM 799 C CA . PHE A 1 101 ? -10.037 7.935 42.213 1.00 41.06 101 PHE A CA 1
ATOM 800 C C . PHE A 1 101 ? -10.638 8.649 43.426 1.00 41.06 101 PHE A C 1
ATOM 802 O O . PHE A 1 101 ? -11.595 9.408 43.300 1.00 41.06 101 PHE A O 1
ATOM 809 N N . HIS A 1 102 ? -10.139 8.330 44.619 1.00 43.84 102 HIS A N 1
ATOM 810 C CA . HIS A 1 102 ? -10.359 9.138 45.809 1.00 43.84 102 HIS A CA 1
ATOM 811 C C . HIS A 1 102 ? -9.318 10.258 45.766 1.00 43.84 102 HIS A C 1
ATOM 813 O O . HIS A 1 102 ? -8.152 9.988 46.075 1.00 43.84 102 HIS A O 1
ATOM 819 N N . PRO A 1 103 ? -9.673 11.502 45.399 1.00 41.44 103 PRO A N 1
ATOM 820 C CA . PRO A 1 103 ? -8.787 12.619 45.667 1.00 41.44 103 PRO A CA 1
ATOM 821 C C . PRO A 1 103 ? -8.662 12.749 47.188 1.00 41.44 103 PRO A C 1
ATOM 823 O O . PRO A 1 103 ? -9.602 13.134 47.884 1.00 41.44 103 PRO A O 1
ATOM 826 N N . LYS A 1 104 ? -7.500 12.361 47.721 1.00 41.44 104 LYS A N 1
ATOM 827 C CA . LYS A 1 104 ? -7.111 12.716 49.082 1.00 41.44 104 LYS A CA 1
ATOM 828 C C . LYS A 1 104 ? -6.787 14.208 49.114 1.00 41.44 104 LYS A C 1
ATOM 830 O O . LYS A 1 104 ? -5.990 14.679 48.312 1.00 41.44 104 LYS A O 1
ATOM 835 N N . ASN A 1 105 ? -7.362 14.858 50.120 1.00 40.78 105 ASN A N 1
ATOM 836 C CA . ASN A 1 105 ? -7.064 16.182 50.652 1.00 40.78 105 ASN A CA 1
ATOM 837 C C . ASN A 1 105 ? -7.420 17.404 49.798 1.00 40.78 105 ASN A C 1
ATOM 839 O O . ASN A 1 105 ? -6.676 17.860 48.938 1.00 40.78 105 ASN A O 1
ATOM 843 N N . THR A 1 106 ? -8.569 17.976 50.172 1.00 50.91 106 THR A N 1
ATOM 844 C CA . THR A 1 106 ? -8.658 19.333 50.733 1.00 50.91 106 THR A CA 1
ATOM 845 C C . THR A 1 106 ? -7.315 20.035 50.916 1.00 50.91 106 THR A C 1
ATOM 847 O O . THR A 1 106 ? -6.555 19.653 51.797 1.00 50.91 106 THR A O 1
ATOM 850 N N . ASP A 1 107 ? -7.126 21.124 50.181 1.00 45.66 107 ASP A N 1
ATOM 851 C CA . ASP A 1 107 ? -6.736 22.386 50.797 1.00 45.66 107 ASP A CA 1
ATOM 852 C C . ASP A 1 107 ? -7.488 23.522 50.106 1.00 45.66 107 ASP A C 1
ATOM 854 O O . ASP A 1 107 ? -7.315 23.824 48.925 1.00 45.66 107 ASP A O 1
ATOM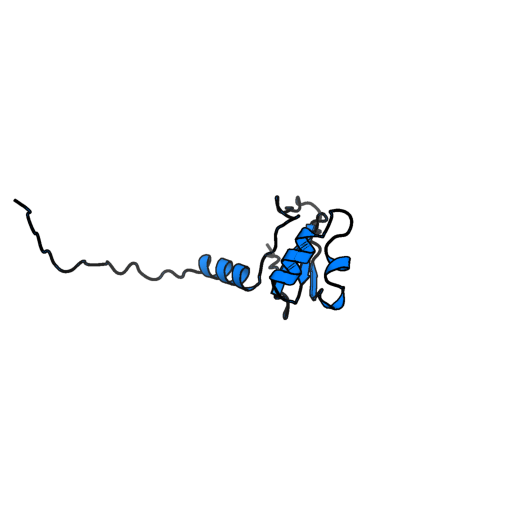 858 N N . ALA A 1 108 ? -8.404 24.100 50.877 1.00 47.28 108 ALA A N 1
ATOM 859 C CA . ALA A 1 108 ? -9.065 25.346 50.572 1.00 47.28 108 ALA A CA 1
ATOM 860 C C . ALA A 1 108 ? -8.053 26.477 50.772 1.00 47.28 108 ALA A C 1
ATOM 862 O O . ALA A 1 108 ? -7.591 26.701 51.887 1.00 47.28 108 ALA A O 1
ATOM 863 N N . PHE A 1 109 ? -7.759 27.224 49.713 1.00 40.34 109 PHE A N 1
ATOM 864 C CA . PHE A 1 109 ? -7.243 28.579 49.853 1.00 40.34 109 PHE A CA 1
ATOM 865 C C . PHE A 1 109 ? -8.262 29.547 49.264 1.00 40.34 109 PHE A C 1
ATOM 867 O O . PHE A 1 109 ? -8.380 29.715 48.052 1.00 40.34 109 PHE A O 1
ATOM 874 N N . SER A 1 110 ? -9.027 30.152 50.174 1.00 39.84 110 SER A N 1
ATOM 875 C CA . SER A 1 110 ? -9.725 31.410 49.945 1.00 39.84 110 SER A CA 1
ATOM 876 C C . SER A 1 110 ? -8.703 32.480 49.576 1.00 39.84 110 SER A C 1
ATOM 878 O O . SER A 1 110 ? -7.754 32.712 50.323 1.00 39.84 110 SER A O 1
ATOM 880 N N . LEU A 1 111 ? -8.927 33.156 48.454 1.00 40.91 111 LEU A N 1
ATOM 881 C CA . LEU A 1 111 ? -8.350 34.467 48.191 1.00 40.91 111 LEU A CA 1
ATOM 882 C C . LEU A 1 111 ? -9.387 35.506 48.628 1.00 40.91 111 LEU A C 1
ATOM 884 O O . LEU A 1 111 ? -10.465 35.597 48.041 1.00 40.91 111 LEU A O 1
ATOM 888 N N . THR A 1 112 ? -9.068 36.203 49.717 1.00 56.34 112 THR A N 1
ATOM 889 C CA . THR A 1 112 ? -9.564 37.554 50.023 1.00 56.34 112 THR A CA 1
ATOM 890 C C . THR A 1 112 ? -9.089 38.552 48.984 1.00 56.34 112 THR A C 1
ATOM 892 O O . THR A 1 112 ? -7.918 38.406 48.561 1.00 56.34 112 THR A O 1
#

Sequence (112 aa):
MKTDRIEWPNQATSVTQERSGELLFWTGSFEDIKIARKLACSNQGLRPWLGLNRLVACIAISDTGKPYRLAKDWQSAIVTREAFEQSCIVHVAPNERMDTFHPKNTDAFSLT

Organism: NCBI:txid723172

Foldseek 3Di:
DDPPDDDQDPQFFKWAAAPQLKIWTFHDDPVQQQVLLQVDDNVRPRCVRRPPVGTRDIDRPDDPPDPRDDDPVRSRDMGGPVNVVVVVVVVPPDPDDPPDPDPPDDDDDDDD

Secondary structure (DSSP, 8-state):
------PPPTT--EEEE-TTS-EEEE-S-HHHHHHHHHH--TTT-SHHHH-GGGEEEEE----TTS-----TTTTT--EEHHHHHHHHHHTT--------------------

Radius of gyration: 21.95 Å; chains: 1; bounding box: 33×54×65 Å

pLDDT: mean 74.02, std 20.69, range [31.67, 96.81]